Protein AF-A0A7Y5Q443-F1 (afdb_monomer_lite)

Secondary structure (DSSP, 8-state):
---TTS-B---EEEEEGGG--STT-EEEEEEEEEEE-SSTT-EEEEEEEEEEEE--TTTS-GGGTTEEEEE-B-TTT-PBPEEE--HHHHHHHTTT---SS-EEE-TTT--EEEGGGTTEEEESS-SSPPPBPEEEEETTEEEEEEPPTT--

Structure (mmCIF, N/CA/C/O backbone):
data_AF-A0A7Y5Q443-F1
#
_entry.id   AF-A0A7Y5Q443-F1
#
loop_
_atom_site.group_PDB
_atom_site.id
_atom_site.type_symbol
_atom_site.label_atom_id
_atom_site.label_alt_id
_atom_site.label_comp_id
_atom_site.label_asym_id
_atom_site.label_entity_id
_atom_site.label_seq_id
_atom_site.pdbx_PDB_ins_code
_atom_site.Cartn_x
_atom_site.Cartn_y
_atom_site.Cartn_z
_atom_site.occupancy
_atom_site.B_iso_or_equiv
_atom_site.auth_seq_id
_atom_site.auth_comp_id
_atom_site.auth_asym_id
_atom_site.auth_atom_id
_atom_site.pdbx_PDB_model_num
ATOM 1 N N . PHE A 1 1 ? -10.205 -7.878 31.936 1.00 50.28 1 PHE A N 1
ATOM 2 C CA . PHE A 1 1 ? -10.349 -6.424 32.119 1.00 50.28 1 PHE A CA 1
ATOM 3 C C . PHE A 1 1 ? -9.659 -5.751 30.949 1.00 50.28 1 PHE A C 1
ATOM 5 O O . PHE A 1 1 ? -8.484 -6.016 30.738 1.00 50.28 1 PHE A O 1
ATOM 12 N N . GLN A 1 2 ? -10.405 -5.019 30.124 1.00 56.19 2 GLN A N 1
ATOM 13 C CA . GLN A 1 2 ? -9.836 -4.222 29.038 1.00 56.19 2 GLN A CA 1
ATOM 14 C C . GLN A 1 2 ? -9.496 -2.855 29.637 1.00 56.19 2 GLN A C 1
ATOM 16 O O . GLN A 1 2 ? -10.309 -2.306 30.377 1.00 56.19 2 GLN A O 1
ATOM 21 N N . ASP A 1 3 ? -8.274 -2.382 29.416 1.00 69.94 3 ASP A N 1
ATOM 22 C CA . ASP A 1 3 ? -7.817 -1.089 29.921 1.00 69.94 3 ASP A CA 1
ATOM 23 C C . ASP A 1 3 ? -8.690 0.027 29.305 1.00 69.94 3 ASP A C 1
ATOM 25 O O . ASP A 1 3 ? -8.841 0.033 28.079 1.00 69.94 3 ASP A O 1
ATOM 29 N N . PRO A 1 4 ? -9.318 0.906 30.113 1.00 66.19 4 PRO A N 1
ATOM 30 C CA . PRO A 1 4 ? -10.218 1.952 29.623 1.00 66.19 4 PRO A CA 1
ATOM 31 C C . PRO A 1 4 ? -9.550 2.940 28.655 1.00 66.19 4 PRO A C 1
ATOM 33 O O . PRO A 1 4 ? -10.257 3.554 27.858 1.00 66.19 4 PRO A O 1
ATOM 36 N N . ASP A 1 5 ? -8.217 3.036 28.673 1.00 68.44 5 ASP A N 1
ATOM 37 C CA . ASP A 1 5 ? -7.439 3.896 27.772 1.00 68.44 5 ASP A CA 1
ATOM 38 C C . ASP A 1 5 ? -7.008 3.190 26.485 1.00 68.44 5 ASP A C 1
ATOM 40 O O . ASP A 1 5 ? -6.488 3.813 25.555 1.00 68.44 5 ASP A O 1
ATOM 44 N N . LYS A 1 6 ? -7.210 1.872 26.401 1.00 69.12 6 LYS A N 1
ATOM 45 C CA . LYS A 1 6 ? -6.758 1.097 25.252 1.00 69.12 6 LYS A CA 1
ATOM 46 C C . LYS A 1 6 ? -7.726 1.260 24.088 1.00 69.12 6 LYS A C 1
ATOM 48 O O . LYS A 1 6 ? -8.906 0.923 24.182 1.00 69.12 6 LYS A O 1
ATOM 53 N N . ALA A 1 7 ? -7.178 1.691 22.954 1.00 69.25 7 ALA A N 1
ATOM 54 C CA . ALA A 1 7 ? -7.875 1.705 21.677 1.00 69.25 7 ALA A CA 1
ATOM 55 C C . ALA A 1 7 ? -8.570 0.362 21.404 1.00 69.25 7 ALA A C 1
ATOM 57 O O . ALA A 1 7 ? -7.965 -0.709 21.543 1.00 69.25 7 ALA A O 1
ATOM 58 N N . ASN A 1 8 ? -9.833 0.420 20.979 1.00 74.50 8 ASN A N 1
ATOM 59 C CA . ASN A 1 8 ? -10.512 -0.753 20.462 1.00 74.50 8 ASN A CA 1
ATOM 60 C C . ASN A 1 8 ? -10.172 -0.889 18.979 1.00 74.50 8 ASN A C 1
ATOM 62 O O . ASN A 1 8 ? -10.613 -0.098 18.140 1.00 74.50 8 ASN A O 1
ATOM 66 N N . VAL A 1 9 ? -9.366 -1.900 18.680 1.00 74.88 9 VAL A N 1
ATOM 67 C CA . VAL A 1 9 ? -8.898 -2.214 17.337 1.00 74.88 9 VAL A CA 1
ATOM 68 C C . VAL A 1 9 ? -9.543 -3.535 16.921 1.00 74.88 9 VAL A C 1
ATOM 70 O O . VAL A 1 9 ? -8.959 -4.595 17.144 1.00 74.88 9 VAL A O 1
ATOM 73 N N . PRO A 1 10 ? -10.785 -3.524 16.403 1.00 79.69 10 PRO A N 1
ATOM 74 C CA . PRO A 1 10 ? -11.404 -4.758 15.958 1.00 79.69 10 PRO A CA 1
ATOM 75 C C . PRO A 1 10 ? -10.648 -5.297 14.743 1.00 79.69 10 PRO A C 1
ATOM 77 O O . PRO A 1 10 ? -10.307 -4.539 13.827 1.00 79.69 10 PRO A O 1
ATOM 80 N N . ASN A 1 11 ? -10.447 -6.616 14.724 1.00 93.12 11 ASN A N 1
ATOM 81 C CA . ASN A 1 11 ? -10.009 -7.325 13.529 1.00 93.12 11 ASN A CA 1
ATOM 82 C C . ASN A 1 11 ? -10.947 -6.975 12.370 1.00 93.12 11 ASN A C 1
ATOM 84 O O . ASN A 1 11 ? -12.168 -7.087 12.503 1.00 93.12 11 ASN A O 1
ATOM 88 N N . GLN A 1 12 ? -10.380 -6.560 11.243 1.00 96.00 12 GLN A N 1
ATOM 89 C CA . GLN A 1 12 ? -11.141 -6.128 10.074 1.00 96.00 12 GLN A CA 1
ATOM 90 C C . GLN A 1 12 ? -10.723 -6.941 8.859 1.00 96.00 12 GLN A C 1
ATOM 92 O O . GLN A 1 12 ? -9.542 -6.991 8.519 1.00 96.00 12 GLN A O 1
ATOM 97 N N . VAL A 1 13 ? -11.698 -7.572 8.204 1.00 97.81 13 VAL A N 1
ATOM 98 C CA . VAL A 1 13 ? -11.495 -8.178 6.884 1.00 97.81 13 VAL A CA 1
ATOM 99 C C . VAL A 1 13 ? -11.329 -7.042 5.881 1.00 97.81 13 VAL A C 1
ATOM 101 O O . VAL A 1 13 ? -12.211 -6.192 5.761 1.00 97.81 13 VAL A O 1
ATOM 104 N N . VAL A 1 14 ? -10.190 -7.009 5.194 1.00 97.94 14 VAL A N 1
ATOM 105 C CA . VAL A 1 14 ? -9.843 -5.926 4.258 1.00 97.94 14 VAL A CA 1
ATOM 106 C C . VAL A 1 14 ? -9.844 -6.363 2.796 1.00 97.94 14 VAL A C 1
ATOM 108 O O . VAL A 1 14 ? -9.958 -5.519 1.909 1.00 97.94 14 VAL A O 1
ATOM 111 N N . ALA A 1 15 ? -9.732 -7.666 2.551 1.00 98.25 15 ALA A N 1
ATOM 112 C CA . ALA A 1 15 ? -9.809 -8.287 1.236 1.00 98.25 15 ALA A CA 1
ATOM 113 C C . ALA A 1 15 ? -10.121 -9.782 1.385 1.00 98.25 15 ALA A C 1
ATOM 115 O O . ALA A 1 15 ? -9.846 -10.373 2.434 1.00 98.25 15 ALA A O 1
ATOM 116 N N . HIS A 1 16 ? -10.614 -10.395 0.315 1.00 98.31 16 HIS A N 1
ATOM 117 C CA . HIS A 1 16 ? -10.639 -11.847 0.154 1.00 98.31 16 HIS A CA 1
ATOM 118 C C . HIS A 1 16 ? -9.540 -12.296 -0.818 1.00 98.31 16 HIS A C 1
ATOM 120 O O . HIS A 1 16 ? -9.208 -11.584 -1.763 1.00 98.31 16 HIS A O 1
ATOM 126 N N . LEU A 1 17 ? -9.003 -13.505 -0.639 1.00 97.38 17 LEU A N 1
ATOM 127 C CA . LEU A 1 17 ? -7.969 -14.083 -1.509 1.00 97.38 17 LEU A CA 1
ATOM 128 C C . LEU A 1 17 ? -8.425 -14.187 -2.974 1.00 97.38 17 LEU A C 1
ATOM 130 O O . LEU A 1 17 ? -7.610 -14.095 -3.887 1.00 97.38 17 LEU A O 1
ATOM 134 N N . GLY A 1 18 ? -9.733 -14.324 -3.213 1.00 97.50 18 GLY A N 1
ATOM 135 C CA . GLY A 1 18 ? -10.313 -14.289 -4.559 1.00 97.50 18 GLY A CA 1
ATOM 136 C C . GLY A 1 18 ? -10.190 -12.933 -5.267 1.00 97.50 18 GLY A C 1
ATOM 137 O O . GLY A 1 18 ? -10.331 -12.884 -6.482 1.00 97.50 18 GLY A O 1
ATOM 138 N N . GLU A 1 19 ? -9.911 -11.849 -4.537 1.00 98.12 19 GLU A N 1
ATOM 139 C CA . 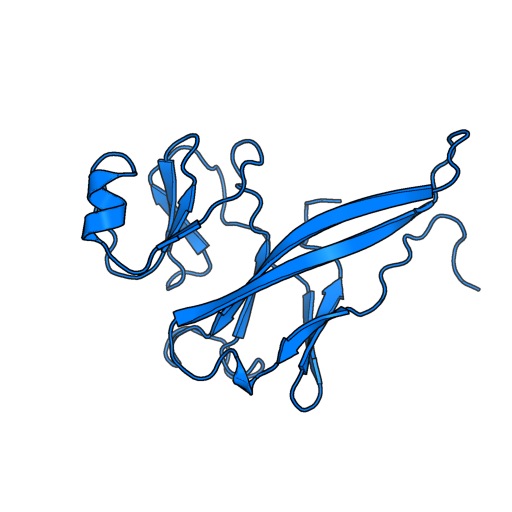GLU A 1 19 ? -9.649 -10.511 -5.089 1.00 98.12 19 GLU A CA 1
ATOM 140 C C . GLU A 1 19 ? -8.153 -10.264 -5.359 1.00 98.12 19 GLU A C 1
ATOM 142 O O . GLU A 1 19 ? -7.804 -9.223 -5.909 1.00 98.12 19 GLU A O 1
ATOM 147 N N . LEU A 1 20 ? -7.275 -11.182 -4.935 1.00 98.00 20 LEU A N 1
ATOM 148 C CA . LEU A 1 20 ? -5.815 -11.030 -4.903 1.00 98.00 20 LEU A CA 1
ATOM 149 C C . LEU A 1 20 ? -5.120 -12.268 -5.502 1.00 98.00 20 LEU A C 1
ATOM 151 O O . LEU A 1 20 ? -4.262 -12.887 -4.868 1.00 98.00 20 LEU A O 1
ATOM 155 N N . GLN A 1 21 ? -5.529 -12.670 -6.707 1.00 96.06 21 GLN A N 1
ATOM 156 C CA . GLN A 1 21 ? -5.113 -13.941 -7.315 1.00 96.06 21 GLN A CA 1
ATOM 157 C C . GLN A 1 21 ? -3.839 -13.813 -8.150 1.00 96.06 21 GLN A C 1
ATOM 159 O O . GLN A 1 21 ? -3.004 -14.718 -8.156 1.00 96.06 21 GLN A O 1
ATOM 164 N N . SER A 1 22 ? -3.702 -12.702 -8.867 1.00 97.38 22 SER A N 1
ATOM 165 C CA . SER A 1 22 ? -2.609 -12.450 -9.799 1.00 97.38 22 SER A CA 1
ATOM 166 C C . SER A 1 22 ? -1.543 -11.564 -9.160 1.00 97.38 22 SER A C 1
ATOM 168 O O . SER A 1 22 ? -1.864 -10.705 -8.336 1.00 97.38 22 SER A O 1
ATOM 170 N N . PRO A 1 23 ? -0.262 -11.717 -9.544 1.00 96.94 23 PRO A N 1
ATOM 171 C CA . PRO A 1 23 ? 0.761 -10.749 -9.180 1.00 96.94 23 PRO A CA 1
ATOM 172 C C . PRO A 1 23 ? 0.305 -9.337 -9.542 1.00 96.94 23 PRO A C 1
ATOM 174 O O . PRO A 1 23 ? -0.135 -9.103 -10.666 1.00 96.94 23 PRO A O 1
ATOM 177 N N . TRP A 1 24 ? 0.461 -8.419 -8.592 1.00 96.81 24 TRP A N 1
ATOM 178 C CA . TRP A 1 24 ? 0.057 -7.016 -8.660 1.00 96.81 24 TRP A CA 1
ATOM 179 C C . TRP A 1 24 ? -1.440 -6.730 -8.521 1.00 96.81 24 TRP A C 1
ATOM 181 O O . TRP A 1 24 ? -1.826 -5.565 -8.621 1.00 96.81 24 TRP A O 1
ATOM 191 N N . ASP A 1 25 ? -2.271 -7.728 -8.205 1.00 98.12 25 ASP A N 1
ATOM 192 C CA . ASP A 1 25 ? -3.641 -7.454 -7.773 1.00 98.12 25 ASP A CA 1
ATOM 193 C C . ASP A 1 25 ? -3.627 -6.598 -6.500 1.00 98.12 25 ASP A C 1
ATOM 195 O O . ASP A 1 25 ? -2.845 -6.829 -5.570 1.00 98.12 25 ASP A O 1
ATOM 199 N N . VAL A 1 26 ? -4.505 -5.595 -6.461 1.00 98.00 26 VAL A N 1
ATOM 200 C CA . VAL A 1 26 ? -4.620 -4.665 -5.339 1.00 98.00 26 VAL A CA 1
ATOM 201 C C . VAL A 1 26 ? -6.070 -4.492 -4.915 1.00 98.00 26 VAL A C 1
ATOM 203 O O . VAL A 1 26 ? -6.963 -4.265 -5.732 1.00 98.00 26 VAL A O 1
ATOM 206 N N . LYS A 1 27 ? -6.292 -4.502 -3.603 1.00 98.50 27 LYS A N 1
ATOM 207 C CA . LYS A 1 27 ? -7.560 -4.130 -2.985 1.00 98.50 27 LYS A CA 1
ATOM 208 C C . LYS A 1 27 ? -7.370 -2.915 -2.089 1.00 98.50 27 LYS A C 1
ATOM 210 O O . LYS A 1 27 ? -6.642 -2.960 -1.099 1.00 98.50 27 LYS A O 1
ATOM 215 N N . ALA A 1 28 ? -8.049 -1.821 -2.426 1.00 98.38 28 ALA A N 1
ATOM 216 C CA . ALA A 1 28 ? -8.154 -0.656 -1.553 1.00 98.38 28 ALA A CA 1
ATOM 217 C C . ALA A 1 28 ? -9.162 -0.909 -0.426 1.00 98.38 28 ALA A C 1
ATOM 219 O O . ALA A 1 28 ? -10.249 -1.434 -0.674 1.00 98.38 28 ALA A O 1
ATOM 220 N N . PHE A 1 29 ? -8.835 -0.460 0.784 1.00 98.06 29 PHE A N 1
ATOM 221 C CA . PHE A 1 29 ? -9.727 -0.519 1.942 1.00 98.06 29 PHE A CA 1
ATOM 222 C C . PHE A 1 29 ? -9.534 0.691 2.864 1.00 98.06 29 PHE A C 1
ATOM 224 O O . PHE A 1 29 ? -8.580 1.459 2.714 1.00 98.06 29 PHE A O 1
ATOM 231 N N . ILE A 1 30 ? -10.443 0.847 3.830 1.00 96.94 30 ILE A N 1
ATOM 232 C CA . ILE A 1 30 ? -10.321 1.783 4.952 1.00 96.94 30 ILE A CA 1
ATOM 233 C C . ILE A 1 30 ? -10.320 0.969 6.242 1.00 96.94 30 ILE A C 1
ATOM 235 O O . ILE A 1 30 ? -11.283 0.260 6.523 1.00 96.94 30 ILE A O 1
ATOM 239 N N . PHE A 1 31 ? -9.252 1.084 7.024 1.00 95.19 31 PHE A N 1
ATOM 240 C CA . PHE A 1 31 ? -9.190 0.544 8.375 1.00 95.19 31 PHE A CA 1
ATOM 241 C C . PHE A 1 31 ? -9.740 1.556 9.370 1.00 95.19 31 PHE A C 1
ATOM 243 O O . PHE A 1 31 ? -9.374 2.729 9.317 1.00 95.19 31 PHE A O 1
ATOM 250 N N . ARG A 1 32 ? -10.593 1.108 10.288 1.00 92.94 32 ARG A N 1
ATOM 251 C CA . ARG A 1 32 ? -11.217 1.961 11.302 1.00 92.94 32 ARG A CA 1
ATOM 252 C C . ARG A 1 32 ? -10.759 1.570 12.694 1.00 92.94 32 ARG A C 1
ATOM 254 O O . ARG A 1 32 ? -10.908 0.423 13.098 1.00 92.94 32 ARG A O 1
ATOM 261 N N . GLN A 1 33 ? -10.264 2.533 13.452 1.00 87.88 33 GLN A N 1
ATOM 262 C CA . GLN A 1 33 ? -9.890 2.345 14.849 1.00 87.88 33 GLN A CA 1
ATOM 263 C C . GLN A 1 33 ? -10.671 3.316 15.721 1.00 87.88 33 GLN A C 1
ATOM 265 O O . GLN A 1 33 ? -10.738 4.501 15.405 1.00 87.88 33 GLN A O 1
ATOM 270 N N . VAL A 1 34 ? -11.241 2.827 16.823 1.00 86.44 34 VAL A N 1
ATOM 271 C CA . VAL A 1 34 ? -11.950 3.671 17.789 1.00 86.44 34 VAL A CA 1
ATOM 272 C C . VAL A 1 34 ? -11.070 3.855 19.018 1.00 86.44 34 VAL A C 1
ATOM 274 O O . VAL A 1 34 ? -10.792 2.904 19.750 1.00 86.44 34 VAL A O 1
ATOM 277 N N . ASN A 1 35 ? -10.644 5.093 19.240 1.00 84.56 35 ASN A N 1
ATOM 278 C CA . ASN A 1 35 ? -9.883 5.511 20.408 1.00 84.56 35 ASN A CA 1
ATOM 279 C C . ASN A 1 35 ? -10.823 6.155 21.425 1.00 84.56 35 ASN A C 1
ATOM 281 O O . ASN A 1 35 ? -11.709 6.927 21.052 1.00 84.56 35 ASN A O 1
ATOM 285 N N . VAL A 1 36 ? -10.622 5.847 22.703 1.00 84.12 36 VAL A N 1
ATOM 286 C CA . VAL A 1 36 ? -11.253 6.583 23.801 1.00 84.12 36 VAL A CA 1
ATOM 287 C C . VAL A 1 36 ? -10.474 7.880 23.990 1.00 84.12 36 VAL A C 1
ATOM 289 O O . VAL A 1 36 ? -9.245 7.867 24.014 1.00 84.12 36 VAL A O 1
ATOM 292 N N . GLU A 1 37 ? -11.178 9.004 24.092 1.00 82.69 37 GLU A N 1
ATOM 293 C CA . GLU A 1 37 ? -10.558 10.313 24.286 1.00 82.69 37 GLU A CA 1
ATOM 294 C C . GLU A 1 37 ? -11.159 11.040 25.481 1.00 82.69 37 GLU A C 1
ATOM 296 O O . GLU A 1 37 ? -12.374 11.067 25.677 1.00 82.69 37 GLU A O 1
ATOM 301 N N . TYR A 1 38 ? -10.304 11.744 26.219 1.00 82.44 38 TYR A N 1
ATOM 302 C CA . TYR A 1 38 ? -10.683 12.607 27.339 1.00 82.44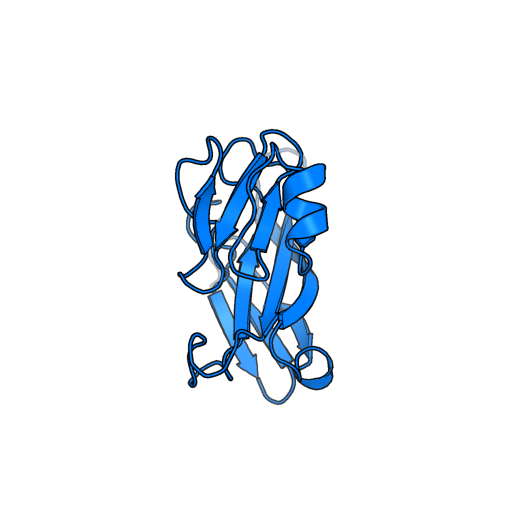 38 TYR A CA 1
ATOM 303 C C . TYR A 1 38 ? -11.178 13.983 26.872 1.00 82.44 38 TYR A C 1
ATOM 305 O O . TYR A 1 38 ? -10.774 15.030 27.377 1.00 82.44 38 TYR A O 1
ATOM 313 N N . THR A 1 39 ? -12.054 13.984 25.871 1.00 82.94 39 THR A N 1
ATOM 314 C CA . THR A 1 39 ? -12.735 15.173 25.351 1.00 82.94 39 THR A CA 1
ATOM 315 C C . THR A 1 39 ? -14.246 15.012 25.540 1.00 82.94 39 THR A C 1
ATOM 317 O O . THR A 1 39 ? -14.718 13.893 25.745 1.00 82.94 39 THR A O 1
ATOM 320 N N . PRO A 1 40 ? -15.063 16.077 25.422 1.00 86.44 40 PRO A N 1
ATOM 321 C CA . PRO A 1 40 ? -16.523 15.945 25.484 1.00 86.44 40 PRO A CA 1
ATOM 322 C C . PRO A 1 40 ? -17.120 14.989 24.437 1.00 86.44 40 PRO A C 1
ATOM 324 O O . PRO A 1 40 ? -18.270 14.582 24.577 1.00 86.44 40 PRO A O 1
ATOM 327 N N . ARG A 1 41 ? -16.361 14.634 23.386 1.00 84.88 41 ARG A N 1
ATOM 328 C CA . ARG A 1 41 ? -16.767 13.628 22.395 1.00 84.88 41 ARG A CA 1
ATOM 329 C C . ARG A 1 41 ? -16.655 12.197 22.928 1.00 84.88 41 ARG A C 1
ATOM 331 O O . ARG A 1 41 ? -17.355 11.327 22.425 1.00 84.88 41 ARG A O 1
ATOM 338 N N . GLY A 1 42 ? -15.782 11.943 23.905 1.00 83.94 42 GLY A N 1
ATOM 339 C CA . GLY A 1 42 ? -15.553 10.639 24.541 1.00 83.94 42 GLY A CA 1
ATOM 340 C C . GLY A 1 42 ? -14.853 9.590 23.668 1.00 83.94 42 GLY A C 1
ATOM 341 O O . GLY A 1 42 ? -14.151 8.727 24.190 1.00 83.94 42 GLY A O 1
ATOM 342 N N . GLN A 1 43 ? -15.021 9.647 22.346 1.00 87.12 43 GLN A N 1
ATOM 343 C CA . GLN A 1 43 ? -14.400 8.735 21.390 1.00 87.12 43 GLN A CA 1
ATOM 344 C C . GLN A 1 43 ? -14.026 9.455 20.094 1.00 87.12 43 GLN A C 1
ATOM 346 O O . GLN A 1 43 ? -14.731 10.360 19.637 1.00 87.12 43 GLN A O 1
ATOM 351 N N . GLN A 1 44 ? -12.955 8.981 19.464 1.00 85.88 44 GLN A N 1
ATOM 352 C CA . GLN A 1 44 ? -12.546 9.377 18.123 1.00 85.88 44 GLN A CA 1
ATOM 353 C C . GLN A 1 44 ? -12.346 8.143 17.250 1.00 85.88 44 GLN A C 1
ATOM 355 O O . GLN A 1 44 ? -11.685 7.183 17.641 1.00 85.88 44 GLN A O 1
ATOM 360 N N . THR A 1 45 ? -12.909 8.182 16.043 1.00 88.56 45 THR A N 1
ATOM 361 C CA . THR A 1 45 ? -12.630 7.176 15.014 1.00 88.56 45 THR A CA 1
ATOM 362 C C . THR A 1 45 ? -11.518 7.683 14.108 1.00 88.56 45 THR A C 1
ATOM 364 O O . THR A 1 45 ? -11.633 8.764 13.535 1.00 88.56 45 THR A O 1
ATOM 367 N N . VAL A 1 46 ? -10.456 6.897 13.974 1.00 89.00 46 VAL A N 1
ATOM 368 C CA . VAL A 1 46 ? -9.373 7.120 13.017 1.00 89.00 46 VAL A CA 1
ATOM 369 C C . VAL A 1 46 ? -9.605 6.208 11.818 1.00 89.00 46 VAL A C 1
ATOM 371 O O . VAL A 1 46 ? -9.781 5.000 11.979 1.00 89.00 46 VAL A O 1
ATOM 374 N N . GLU A 1 47 ? -9.611 6.790 10.621 1.00 93.38 47 GLU A N 1
ATOM 375 C CA . GLU A 1 47 ? -9.708 6.062 9.357 1.00 93.38 47 GLU A CA 1
ATOM 376 C C . GLU A 1 47 ? -8.348 6.068 8.654 1.00 93.38 47 GLU A C 1
ATOM 378 O O . GLU A 1 47 ? -7.802 7.126 8.341 1.00 93.38 47 GLU A O 1
ATOM 383 N N . ILE A 1 48 ? -7.794 4.884 8.402 1.00 95.19 48 ILE A N 1
ATOM 384 C CA . ILE A 1 48 ? -6.489 4.713 7.762 1.00 95.19 48 ILE A CA 1
ATOM 385 C C . ILE A 1 48 ? -6.707 3.999 6.425 1.00 95.19 48 ILE A C 1
ATOM 387 O O . ILE A 1 48 ? -7.036 2.810 6.415 1.00 95.19 48 ILE A O 1
ATOM 391 N N . PRO A 1 49 ? -6.546 4.683 5.280 1.00 97.75 49 PRO A N 1
ATOM 392 C CA . PRO A 1 49 ? -6.649 4.037 3.982 1.00 97.75 49 PRO A CA 1
ATOM 393 C C . PRO A 1 49 ? -5.475 3.085 3.763 1.00 97.75 49 PRO A C 1
ATOM 395 O O . PRO A 1 49 ? -4.329 3.409 4.084 1.00 97.75 49 PRO A O 1
ATOM 398 N N . GLY A 1 50 ? -5.759 1.930 3.174 1.00 97.88 50 GLY A N 1
ATOM 399 C CA . GLY A 1 50 ? -4.778 0.880 2.942 1.00 97.88 50 GLY A CA 1
ATOM 400 C C . GLY A 1 50 ? -4.926 0.194 1.589 1.00 97.88 50 GLY A C 1
ATOM 401 O O . GLY A 1 50 ? -5.939 0.344 0.898 1.00 97.88 50 GLY A O 1
ATOM 402 N N . PHE A 1 51 ? -3.878 -0.532 1.215 1.00 98.62 51 PHE A N 1
ATOM 403 C CA . PHE A 1 51 ? -3.854 -1.474 0.105 1.00 98.62 51 PHE A CA 1
ATOM 404 C C . PHE A 1 51 ? -3.453 -2.849 0.623 1.00 98.62 51 PHE A C 1
ATOM 406 O O . PHE A 1 51 ? -2.407 -2.974 1.251 1.00 98.62 51 PHE A O 1
ATOM 413 N N . ALA A 1 52 ? -4.259 -3.867 0.336 1.00 98.50 52 ALA A N 1
ATOM 414 C CA . ALA A 1 52 ? -3.799 -5.249 0.335 1.00 98.50 52 ALA A CA 1
ATOM 415 C C . ALA A 1 52 ? -3.325 -5.561 -1.087 1.00 98.50 52 ALA A C 1
ATOM 417 O O . ALA A 1 52 ? -4.068 -5.317 -2.039 1.00 98.50 52 ALA A O 1
ATOM 418 N N . VAL A 1 53 ? -2.087 -6.024 -1.238 1.00 98.25 53 VAL A N 1
ATOM 419 C CA . VAL A 1 53 ? -1.449 -6.247 -2.540 1.00 98.25 53 VAL A CA 1
ATOM 420 C C . VAL A 1 53 ? -0.973 -7.684 -2.624 1.00 98.25 53 VAL A C 1
ATOM 422 O O . VAL A 1 53 ? -0.310 -8.158 -1.702 1.00 98.25 53 VAL A O 1
ATOM 425 N N . ARG A 1 54 ? -1.239 -8.353 -3.745 1.00 98.12 54 ARG A N 1
ATOM 426 C CA . ARG A 1 54 ? -0.568 -9.603 -4.102 1.00 98.12 54 ARG A CA 1
ATOM 427 C C . ARG A 1 54 ? 0.768 -9.273 -4.760 1.00 98.12 54 ARG A C 1
ATOM 429 O O . ARG A 1 54 ? 0.807 -8.823 -5.900 1.00 98.12 54 ARG A O 1
ATOM 436 N N . LEU A 1 55 ? 1.878 -9.477 -4.061 1.00 97.62 55 LEU A N 1
ATOM 437 C CA . LEU A 1 55 ? 3.214 -9.323 -4.645 1.00 97.62 55 LEU A CA 1
ATOM 438 C C . LEU A 1 55 ? 3.557 -10.539 -5.515 1.00 97.62 55 LEU A C 1
ATOM 440 O O . LEU A 1 55 ? 2.989 -11.603 -5.290 1.00 97.62 55 LEU A O 1
ATOM 444 N N . PRO A 1 56 ? 4.480 -10.443 -6.487 1.00 96.94 56 PRO A N 1
ATOM 445 C CA . PRO A 1 56 ? 4.994 -11.620 -7.186 1.00 96.94 56 PRO A CA 1
ATOM 446 C C . PRO A 1 56 ? 5.620 -12.638 -6.225 1.00 96.94 56 PRO A C 1
ATOM 448 O O . PRO A 1 56 ? 6.231 -12.253 -5.229 1.00 96.94 56 PRO A O 1
ATOM 451 N N . ASP A 1 57 ? 5.552 -13.926 -6.564 1.00 96.25 57 ASP A N 1
ATOM 452 C CA . ASP A 1 57 ? 6.031 -15.019 -5.698 1.00 96.25 57 ASP A CA 1
ATOM 453 C C . ASP A 1 57 ? 7.521 -14.905 -5.333 1.00 96.25 57 ASP A C 1
ATOM 455 O O . ASP A 1 57 ? 7.930 -15.289 -4.243 1.00 96.25 57 ASP A O 1
ATOM 459 N N . ALA A 1 58 ? 8.335 -14.340 -6.231 1.00 94.50 58 ALA A N 1
ATOM 460 C CA . ALA A 1 58 ? 9.766 -14.118 -6.009 1.00 94.50 58 ALA A CA 1
ATOM 461 C C . ALA A 1 58 ? 10.077 -12.995 -4.999 1.00 94.50 58 ALA A C 1
ATOM 463 O O . ALA A 1 58 ? 11.233 -12.826 -4.616 1.00 94.50 58 ALA A O 1
ATOM 464 N N . VAL A 1 59 ? 9.069 -12.206 -4.618 1.00 93.81 59 VAL A N 1
ATOM 465 C CA . VAL A 1 59 ? 9.197 -11.023 -3.757 1.00 93.81 59 VAL A CA 1
ATOM 466 C C . VAL A 1 59 ? 8.406 -11.203 -2.466 1.00 93.81 59 VAL A C 1
ATOM 468 O O . VAL A 1 59 ? 8.929 -10.940 -1.387 1.00 93.81 59 VAL A O 1
ATOM 471 N N . GLY A 1 60 ? 7.135 -11.600 -2.570 1.00 93.00 60 GLY A N 1
ATOM 472 C CA . GLY A 1 60 ? 6.229 -11.630 -1.427 1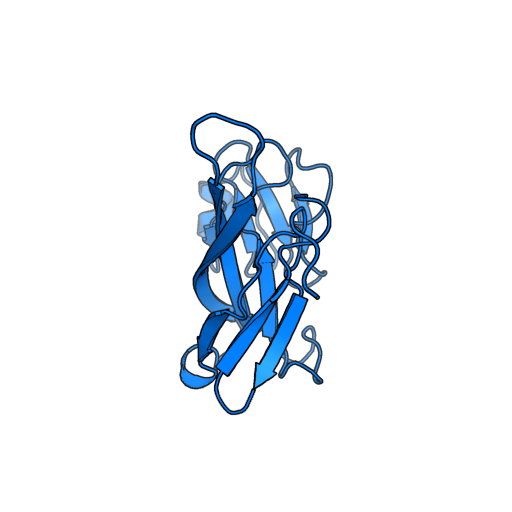.00 93.00 60 GLY A CA 1
ATOM 473 C C . GLY A 1 60 ? 6.526 -12.770 -0.442 1.00 93.00 60 GLY A C 1
ATOM 474 O O . GLY A 1 60 ? 7.018 -13.820 -0.862 1.00 93.00 60 GLY A O 1
ATOM 475 N N . PRO A 1 61 ? 6.168 -12.623 0.844 1.00 94.06 61 PRO A N 1
ATOM 476 C CA . PRO A 1 61 ? 6.348 -13.673 1.846 1.00 94.06 61 PRO A CA 1
ATOM 477 C C . P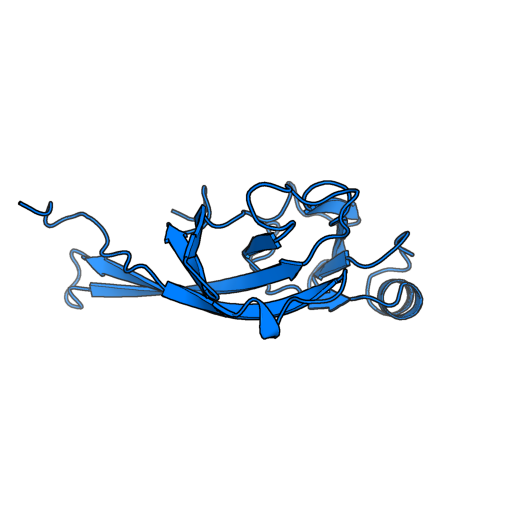RO A 1 61 ? 5.402 -14.857 1.602 1.00 94.06 61 PRO A C 1
ATOM 479 O O . PRO A 1 61 ? 4.188 -14.683 1.521 1.00 94.06 61 PRO A O 1
ATOM 482 N N . ALA A 1 62 ? 5.921 -16.081 1.498 1.00 94.94 62 ALA A N 1
ATOM 483 C CA . ALA A 1 62 ? 5.087 -17.260 1.230 1.00 94.94 62 ALA A CA 1
ATOM 484 C C . ALA A 1 62 ? 4.101 -17.559 2.378 1.00 94.94 62 ALA A C 1
ATOM 486 O O . ALA A 1 62 ? 2.993 -18.041 2.144 1.00 94.94 62 ALA A O 1
ATOM 487 N N . GLU A 1 63 ? 4.475 -17.228 3.616 1.00 94.88 63 GLU A N 1
ATOM 488 C CA . GLU A 1 63 ? 3.664 -17.408 4.821 1.00 94.88 63 GLU A CA 1
ATOM 489 C C . GLU A 1 63 ? 2.371 -16.580 4.814 1.00 94.88 63 GLU A C 1
ATOM 491 O O . GLU A 1 63 ? 1.383 -16.973 5.434 1.00 94.88 63 GLU A O 1
ATOM 496 N N . THR A 1 64 ? 2.350 -15.472 4.070 1.00 95.75 64 THR A N 1
ATOM 497 C CA . THR A 1 64 ? 1.167 -14.627 3.868 1.00 95.75 64 THR A CA 1
ATOM 498 C C . THR A 1 64 ? 0.556 -14.815 2.482 1.00 95.75 64 THR A C 1
ATOM 500 O O . THR A 1 64 ? -0.202 -13.964 2.024 1.00 95.75 64 THR A O 1
ATOM 503 N N . GLN A 1 65 ? 0.875 -15.916 1.790 1.00 96.06 65 GLN A N 1
ATOM 504 C CA . GLN A 1 65 ? 0.467 -16.154 0.399 1.00 96.06 65 GLN A CA 1
ATOM 505 C C . GLN A 1 65 ? 0.920 -15.028 -0.543 1.00 96.06 65 GLN A C 1
ATOM 507 O O . GLN A 1 65 ? 0.226 -14.675 -1.496 1.00 96.06 65 GLN A O 1
ATOM 512 N N . HIS A 1 66 ? 2.094 -14.460 -0.255 1.00 97.50 66 HIS A N 1
ATOM 513 C CA . HIS A 1 66 ? 2.715 -13.332 -0.947 1.00 97.50 66 HIS A CA 1
ATOM 514 C C . HIS A 1 66 ? 1.865 -12.056 -0.932 1.00 97.50 66 HIS A C 1
ATOM 516 O O . HIS A 1 66 ? 2.017 -11.188 -1.795 1.00 97.50 66 HIS A O 1
ATOM 522 N N . ILE A 1 67 ? 0.958 -11.941 0.036 1.00 98.31 67 ILE A N 1
ATOM 523 C CA . ILE A 1 67 ? 0.184 -10.730 0.273 1.00 98.31 67 ILE A CA 1
ATOM 524 C C . ILE A 1 67 ? 0.957 -9.842 1.239 1.00 98.31 67 ILE A C 1
ATOM 526 O O . ILE A 1 67 ? 1.552 -10.325 2.199 1.00 98.31 67 ILE A O 1
ATOM 530 N N . GLU A 1 68 ? 0.919 -8.540 0.989 1.00 97.81 68 GLU A N 1
ATOM 531 C CA . GLU A 1 68 ? 1.394 -7.506 1.903 1.00 97.81 68 GLU A CA 1
ATOM 532 C C . GLU A 1 68 ? 0.338 -6.406 2.022 1.00 97.81 68 GLU A C 1
ATOM 534 O O . GLU A 1 68 ? -0.411 -6.133 1.076 1.00 97.81 68 GLU A O 1
ATOM 539 N N . VAL A 1 69 ? 0.255 -5.775 3.195 1.00 98.12 69 VAL A N 1
ATOM 540 C CA . VAL A 1 69 ? -0.794 -4.794 3.498 1.00 98.12 69 VAL A CA 1
ATOM 541 C C . VAL A 1 69 ? -0.171 -3.463 3.913 1.00 98.12 69 VAL A C 1
ATOM 543 O O . VAL A 1 69 ? 0.379 -3.329 5.003 1.00 98.12 69 VAL A O 1
ATOM 546 N N . PHE A 1 70 ? -0.285 -2.449 3.056 1.00 97.88 70 PHE A N 1
ATOM 547 C CA . PHE A 1 70 ? 0.346 -1.137 3.225 1.00 97.88 70 PHE A CA 1
ATOM 548 C C . PHE A 1 70 ? -0.667 -0.049 3.588 1.00 97.88 70 PHE A C 1
ATOM 550 O O . PHE A 1 70 ? -1.776 -0.009 3.056 1.00 97.88 70 PHE A O 1
ATOM 557 N N . SER A 1 71 ? -0.262 0.900 4.430 1.00 97.50 71 SER A N 1
ATOM 558 C CA . SER A 1 71 ? -0.919 2.202 4.558 1.00 97.50 71 SER A CA 1
ATOM 559 C C . SER A 1 71 ? -0.742 3.000 3.276 1.00 97.50 71 SER A C 1
ATOM 561 O O . SER A 1 71 ? 0.366 3.102 2.756 1.00 97.50 71 SER A O 1
ATOM 563 N N . ARG A 1 72 ? -1.818 3.630 2.803 1.00 97.44 72 ARG A N 1
ATOM 564 C CA . ARG A 1 72 ? -1.797 4.526 1.638 1.00 97.44 72 ARG A CA 1
ATOM 565 C C . ARG A 1 72 ? -1.401 5.957 1.973 1.00 97.44 72 ARG A C 1
ATOM 567 O O . ARG A 1 72 ? -1.386 6.811 1.089 1.00 97.44 72 ARG A O 1
ATOM 574 N N . ILE A 1 73 ? -1.118 6.231 3.243 1.00 97.56 73 ILE A N 1
ATOM 575 C CA . ILE A 1 73 ? -0.711 7.549 3.714 1.00 97.56 73 ILE A CA 1
ATOM 576 C C . ILE A 1 73 ? 0.768 7.745 3.375 1.00 97.56 73 ILE A C 1
ATOM 578 O O . ILE A 1 73 ? 1.648 7.068 3.908 1.00 97.56 73 ILE A O 1
ATOM 582 N N . CYS A 1 74 ? 1.042 8.695 2.484 1.00 97.88 74 CYS A N 1
ATOM 583 C CA . CYS A 1 74 ? 2.384 9.066 2.062 1.00 97.88 74 CYS A CA 1
ATOM 584 C C . CYS A 1 74 ? 3.225 9.529 3.267 1.00 97.88 74 CYS A C 1
ATOM 586 O O . CYS A 1 74 ? 2.869 10.526 3.904 1.00 97.88 74 CYS A O 1
ATOM 588 N N . PRO A 1 75 ? 4.385 8.896 3.527 1.00 97.00 75 PRO A N 1
ATOM 589 C CA . PRO A 1 75 ? 5.298 9.281 4.605 1.00 97.00 75 PRO A CA 1
ATOM 590 C C . PRO A 1 75 ? 5.883 10.692 4.533 1.00 97.00 75 PRO A C 1
ATOM 592 O O . PRO A 1 75 ? 6.544 11.103 5.479 1.00 97.00 75 PRO A O 1
ATOM 595 N N . HIS A 1 76 ? 5.704 11.411 3.420 1.00 97.31 76 HIS A N 1
ATOM 596 C CA . HIS A 1 76 ? 6.150 12.796 3.303 1.00 97.31 76 HIS A CA 1
ATOM 597 C C . HIS A 1 76 ? 5.253 13.730 4.128 1.00 97.31 76 HIS A C 1
ATOM 599 O O . HIS A 1 76 ? 5.674 14.222 5.165 1.00 97.31 76 HIS A O 1
ATOM 605 N N . LEU A 1 77 ? 4.014 13.956 3.673 1.00 96.88 77 LEU A N 1
ATOM 606 C CA . LEU A 1 77 ? 3.072 14.914 4.276 1.00 96.88 77 LEU A CA 1
ATOM 607 C C . LEU A 1 77 ? 1.623 14.390 4.313 1.00 96.88 77 LEU A C 1
ATOM 609 O O . LEU A 1 77 ? 0.677 15.167 4.379 1.00 96.88 77 LEU A O 1
ATOM 613 N N . GLY A 1 78 ? 1.426 13.070 4.235 1.00 96.38 78 GLY A N 1
ATOM 614 C CA . GLY A 1 78 ? 0.132 12.443 4.522 1.00 96.38 78 GLY A CA 1
ATOM 615 C C . GLY A 1 78 ? -0.865 12.327 3.363 1.00 96.38 78 GLY A C 1
ATOM 616 O O . GLY A 1 78 ? -1.964 11.821 3.567 1.00 96.38 78 GLY A O 1
ATOM 617 N N . CYS A 1 79 ? -0.509 12.741 2.143 1.00 97.69 79 CYS A N 1
ATOM 618 C CA . CYS A 1 79 ? -1.358 12.512 0.967 1.00 97.69 79 CYS A CA 1
ATOM 619 C C . CYS A 1 79 ? -1.626 11.024 0.715 1.00 97.69 79 CYS A C 1
ATOM 621 O O . CYS A 1 79 ? -0.778 10.181 0.997 1.00 97.69 79 CYS A O 1
ATOM 623 N N . ILE A 1 80 ? -2.759 10.707 0.090 1.00 97.94 80 ILE A N 1
ATOM 624 C CA . ILE A 1 80 ? -3.062 9.339 -0.334 1.00 97.94 80 ILE A CA 1
ATOM 625 C C . ILE A 1 80 ? -2.385 9.067 -1.674 1.00 97.94 80 ILE A C 1
ATOM 627 O O . ILE A 1 80 ? -2.599 9.805 -2.634 1.00 97.94 80 ILE A O 1
ATOM 631 N N . PHE A 1 81 ? -1.550 8.031 -1.737 1.00 98.00 81 PHE A N 1
ATOM 632 C CA . PHE A 1 81 ? -0.905 7.632 -2.987 1.00 98.00 81 PHE A CA 1
ATOM 633 C C . PHE A 1 81 ? -1.742 6.623 -3.789 1.00 98.00 81 PHE A C 1
ATOM 635 O O . PHE A 1 81 ? -2.649 5.953 -3.269 1.00 98.00 81 PHE A O 1
ATOM 642 N N . ASN A 1 82 ? -1.408 6.528 -5.075 1.00 98.00 82 ASN A N 1
ATOM 643 C CA . ASN A 1 82 ? -2.009 5.611 -6.038 1.00 98.00 82 ASN A CA 1
ATOM 644 C C . ASN A 1 82 ? -1.150 4.360 -6.206 1.00 98.00 82 ASN A C 1
ATOM 646 O O . ASN A 1 82 ? 0.022 4.357 -5.829 1.00 98.00 82 ASN A O 1
ATOM 650 N N . PHE A 1 83 ? -1.736 3.326 -6.799 1.00 98.25 83 PHE A N 1
ATOM 651 C CA . PHE A 1 83 ? -1.011 2.185 -7.340 1.00 98.25 83 PHE A CA 1
ATOM 652 C C . PHE A 1 83 ? -0.984 2.312 -8.862 1.00 98.25 83 PHE A C 1
ATOM 654 O O . PHE A 1 83 ? -2.040 2.401 -9.481 1.00 98.25 83 PHE A O 1
ATOM 661 N N . GLU A 1 84 ? 0.211 2.364 -9.439 1.00 97.88 84 GLU A N 1
ATOM 662 C CA . GLU A 1 84 ? 0.420 2.581 -10.869 1.00 97.88 84 GLU A CA 1
ATOM 663 C C . GLU A 1 84 ? 1.208 1.404 -11.441 1.00 97.88 84 GLU A C 1
ATOM 665 O O . GLU A 1 84 ? 2.346 1.157 -11.036 1.00 97.88 84 GLU A O 1
ATOM 670 N N . THR A 1 85 ? 0.609 0.677 -12.383 1.00 96.44 85 THR A N 1
ATOM 671 C CA . THR A 1 85 ? 1.232 -0.489 -13.031 1.00 96.44 85 THR A CA 1
ATOM 672 C C . THR A 1 85 ? 2.011 -0.125 -14.290 1.00 96.44 85 THR A C 1
ATOM 674 O O . THR A 1 85 ? 2.900 -0.869 -14.688 1.00 96.44 85 THR A O 1
ATOM 677 N N . GLU A 1 86 ? 1.703 1.024 -14.898 1.00 96.50 86 GLU A N 1
ATOM 678 C CA . GLU A 1 86 ? 2.238 1.444 -16.192 1.00 96.50 86 GLU A CA 1
ATOM 679 C C . GLU A 1 86 ? 3.389 2.452 -16.027 1.00 96.50 86 GLU A C 1
ATOM 681 O O . GLU A 1 86 ? 3.143 3.617 -15.685 1.00 96.50 86 GLU A O 1
ATOM 686 N N . PRO A 1 87 ? 4.649 2.086 -16.338 1.00 96.00 87 PRO A N 1
ATOM 687 C CA . PRO A 1 87 ? 5.787 2.997 -16.190 1.00 96.00 87 PRO A CA 1
ATOM 688 C C . PRO A 1 87 ? 5.654 4.295 -16.995 1.00 96.00 87 PRO A C 1
ATOM 690 O O . PRO A 1 87 ? 6.163 5.335 -16.580 1.00 96.00 87 PRO A O 1
ATOM 693 N N . ASP A 1 88 ? 4.948 4.254 -18.129 1.00 96.94 88 ASP A N 1
ATOM 694 C CA . ASP A 1 88 ? 4.641 5.426 -18.954 1.00 96.94 88 ASP A CA 1
ATOM 695 C C . ASP A 1 88 ? 3.729 6.426 -18.232 1.00 96.94 88 ASP A C 1
ATOM 697 O O . ASP A 1 88 ? 3.910 7.639 -18.357 1.00 96.94 88 ASP A O 1
ATOM 701 N N . VAL A 1 89 ? 2.731 5.934 -17.489 1.00 96.19 89 VAL A N 1
ATOM 702 C CA . VAL A 1 89 ? 1.834 6.781 -16.690 1.00 96.19 89 VAL A CA 1
ATOM 703 C C . VAL A 1 89 ? 2.629 7.432 -15.568 1.00 96.19 89 VAL A C 1
ATOM 705 O O . VAL A 1 89 ? 2.531 8.646 -15.378 1.00 96.19 89 VAL A O 1
ATOM 708 N N . VAL A 1 90 ? 3.487 6.658 -14.899 1.00 97.06 90 VAL A N 1
ATOM 709 C CA . VAL A 1 90 ? 4.348 7.174 -13.832 1.00 97.06 90 VAL A CA 1
ATOM 710 C C . VAL A 1 90 ? 5.293 8.254 -14.363 1.00 97.06 90 VAL A C 1
ATOM 712 O O . VAL A 1 90 ? 5.333 9.359 -13.831 1.00 97.06 90 VAL A O 1
ATOM 715 N N . GLN A 1 91 ? 5.979 7.990 -15.474 1.00 97.00 91 GLN A N 1
ATOM 716 C CA . GLN A 1 91 ? 6.893 8.950 -16.089 1.00 97.00 91 GLN A CA 1
ATOM 717 C C . GLN A 1 91 ? 6.199 10.260 -16.473 1.00 97.00 91 GLN A C 1
ATOM 719 O O . GLN A 1 91 ? 6.734 11.337 -16.205 1.00 97.00 91 GLN A O 1
ATOM 724 N N . ARG A 1 92 ? 5.009 10.187 -17.081 1.00 96.94 92 ARG A N 1
ATOM 725 C CA . ARG A 1 92 ? 4.262 11.380 -17.504 1.00 96.94 92 ARG A CA 1
ATOM 726 C C . ARG A 1 92 ? 3.720 12.186 -16.324 1.00 96.94 92 ARG A C 1
ATOM 728 O O . ARG A 1 92 ? 3.778 13.411 -16.364 1.00 96.94 92 ARG A O 1
ATOM 735 N N . ASN A 1 93 ? 3.217 11.512 -15.290 1.00 96.25 93 ASN A N 1
ATOM 736 C CA . ASN A 1 93 ? 2.438 12.161 -14.232 1.00 96.25 93 ASN A CA 1
ATOM 737 C C . ASN A 1 93 ? 3.236 12.418 -12.941 1.00 96.25 93 ASN A C 1
ATOM 739 O O . ASN A 1 93 ? 2.791 13.197 -12.102 1.00 96.25 93 ASN A O 1
ATOM 743 N N . TYR A 1 94 ? 4.413 11.803 -12.776 1.00 95.94 94 TYR A N 1
ATOM 744 C CA . TYR A 1 94 ? 5.186 11.818 -11.527 1.00 95.94 94 TYR A CA 1
ATOM 745 C C . TYR A 1 94 ? 6.650 12.232 -11.740 1.00 95.94 94 TYR A C 1
ATOM 747 O O . TYR A 1 94 ? 7.586 11.586 -11.272 1.00 95.94 94 TYR A O 1
ATOM 755 N N . GLY A 1 95 ? 6.861 13.348 -12.444 1.00 89.38 95 GLY A N 1
ATOM 756 C CA . GLY A 1 95 ? 8.164 14.027 -12.478 1.00 89.38 95 GLY A CA 1
ATOM 757 C C . GLY A 1 95 ? 9.208 13.407 -13.407 1.00 89.38 95 GLY A C 1
ATOM 758 O O . GLY A 1 95 ? 10.401 13.594 -13.184 1.00 89.38 95 GLY A O 1
ATOM 759 N N . GLY A 1 96 ? 8.793 12.669 -14.441 1.00 93.88 96 GLY A N 1
ATOM 760 C CA . GLY A 1 96 ? 9.700 12.138 -15.465 1.00 93.88 96 GLY A CA 1
ATOM 761 C C . GLY A 1 96 ? 10.420 10.841 -15.086 1.00 93.88 96 GLY A C 1
ATOM 762 O O . GLY A 1 96 ? 11.115 10.265 -15.926 1.00 93.88 96 GLY A O 1
ATOM 763 N N . PHE A 1 97 ? 10.246 10.351 -13.856 1.00 93.56 97 PHE A N 1
ATOM 764 C CA . PHE A 1 97 ? 10.842 9.097 -13.409 1.00 93.56 97 PHE A CA 1
ATOM 765 C C . PHE A 1 97 ? 10.102 7.892 -13.998 1.00 93.56 97 PHE A C 1
ATOM 767 O O . PHE A 1 97 ? 8.885 7.775 -13.867 1.00 93.56 97 PHE A O 1
ATOM 774 N N . ARG A 1 98 ? 10.843 6.967 -14.613 1.00 96.25 98 ARG A N 1
ATOM 775 C CA . ARG A 1 98 ? 10.294 5.723 -15.159 1.00 96.25 98 ARG A CA 1
ATOM 776 C C . ARG A 1 98 ? 10.648 4.549 -14.237 1.00 96.25 98 ARG A C 1
ATOM 778 O O . ARG A 1 98 ? 11.820 4.171 -14.202 1.00 96.25 98 ARG A O 1
ATOM 785 N N . PRO A 1 99 ? 9.684 3.967 -13.504 1.00 95.50 99 PRO A N 1
ATOM 786 C CA . PRO A 1 99 ? 9.955 2.835 -12.630 1.00 95.50 99 PRO A CA 1
ATOM 787 C C . PRO A 1 99 ? 10.187 1.540 -13.425 1.00 95.50 99 PRO A C 1
ATOM 789 O O . PRO A 1 99 ? 9.722 1.419 -14.561 1.00 95.50 99 PRO A O 1
ATOM 792 N N . PRO A 1 100 ? 10.873 0.547 -12.831 1.00 91.50 100 PRO A N 1
ATOM 793 C CA . PRO A 1 100 ? 11.109 -0.754 -13.460 1.00 91.50 100 PRO A CA 1
ATOM 794 C C . PRO A 1 100 ? 9.874 -1.678 -13.464 1.00 91.50 100 PRO A C 1
ATOM 796 O O . PRO A 1 100 ? 9.925 -2.746 -14.066 1.00 91.50 100 PRO A O 1
ATOM 799 N N . GLY A 1 101 ? 8.779 -1.291 -12.805 1.00 93.12 101 GLY A N 1
ATOM 800 C CA . GLY A 1 101 ? 7.547 -2.072 -12.689 1.00 93.12 101 GLY A CA 1
ATOM 801 C C . GLY A 1 101 ? 6.461 -1.314 -11.916 1.00 93.12 101 GLY A C 1
ATOM 802 O O . GLY A 1 101 ? 6.583 -0.093 -11.765 1.00 93.12 101 GLY A O 1
ATOM 803 N N . PRO A 1 102 ? 5.421 -2.014 -11.423 1.00 96.31 102 PRO A N 1
ATOM 804 C CA . PRO A 1 102 ? 4.364 -1.410 -10.623 1.00 96.31 102 PRO A CA 1
ATOM 805 C C . PRO A 1 102 ? 4.885 -0.766 -9.339 1.00 96.31 102 PRO A C 1
ATOM 807 O O . PRO A 1 102 ? 5.732 -1.324 -8.638 1.00 96.31 102 PRO A O 1
ATOM 810 N N . VAL A 1 103 ? 4.365 0.415 -9.024 1.00 98.19 103 VAL A N 1
ATOM 811 C CA . VAL A 1 103 ? 4.804 1.231 -7.887 1.00 98.19 103 VAL A CA 1
ATOM 812 C C . VAL A 1 103 ? 3.622 1.852 -7.168 1.00 98.19 103 VAL A C 1
ATOM 814 O O . VAL A 1 103 ? 2.544 2.041 -7.735 1.00 98.19 103 VAL A O 1
ATOM 817 N N . PHE A 1 104 ? 3.855 2.266 -5.927 1.00 98.50 104 PHE A N 1
ATOM 818 C CA . PHE A 1 104 ? 3.026 3.310 -5.345 1.00 98.50 104 PHE A CA 1
ATOM 819 C C . PHE A 1 104 ? 3.555 4.684 -5.744 1.00 98.50 104 PHE A C 1
ATOM 821 O O . PHE A 1 104 ? 4.757 4.937 -5.657 1.00 98.50 104 PHE A O 1
ATOM 828 N N . ALA A 1 105 ? 2.662 5.583 -6.151 1.00 98.25 105 ALA A N 1
ATOM 829 C CA . ALA A 1 105 ? 3.026 6.908 -6.638 1.00 98.25 105 ALA A CA 1
ATOM 830 C C . ALA A 1 105 ? 2.167 7.992 -5.970 1.00 98.25 105 ALA A C 1
ATOM 832 O O . ALA A 1 105 ? 0.937 8.012 -6.078 1.00 98.25 105 ALA A O 1
ATOM 833 N N . CYS A 1 106 ? 2.816 8.897 -5.236 1.00 98.25 106 CYS A N 1
ATOM 834 C CA . CYS A 1 106 ? 2.157 9.997 -4.538 1.00 98.25 106 CYS A CA 1
ATOM 835 C C . CYS A 1 106 ? 2.076 11.238 -5.442 1.00 98.25 106 CYS A C 1
ATOM 837 O O . CYS A 1 106 ? 3.121 11.801 -5.781 1.00 98.25 106 CYS A O 1
ATOM 839 N N . PRO A 1 107 ? 0.871 11.722 -5.796 1.00 97.19 107 PRO A N 1
ATOM 840 C CA . PRO A 1 107 ? 0.722 12.818 -6.756 1.00 97.19 107 PRO A CA 1
ATOM 841 C C . PRO A 1 107 ? 1.093 14.193 -6.181 1.00 97.19 107 PRO A C 1
ATOM 843 O O . PRO A 1 107 ? 1.303 15.132 -6.936 1.00 97.19 107 PRO A O 1
ATOM 846 N N . CYS A 1 108 ? 1.187 14.332 -4.855 1.00 97.81 108 CYS A N 1
ATOM 847 C CA . CYS A 1 108 ? 1.395 15.636 -4.220 1.00 97.81 108 CYS A CA 1
ATOM 848 C C . CYS A 1 108 ? 2.823 16.172 -4.385 1.00 97.81 108 CYS A C 1
ATOM 850 O O . CYS A 1 108 ? 3.020 17.334 -4.716 1.00 97.81 108 CYS A O 1
ATOM 852 N N . HIS A 1 109 ? 3.822 15.325 -4.122 1.00 97.44 109 HIS A N 1
ATOM 853 C CA . HIS A 1 109 ? 5.243 15.705 -4.159 1.00 97.44 109 HIS A CA 1
ATOM 854 C C . HIS A 1 109 ? 6.095 14.644 -4.867 1.00 97.44 109 HIS A C 1
ATOM 856 O O . HIS A 1 109 ? 7.304 14.578 -4.670 1.00 97.44 109 HIS A O 1
ATOM 862 N N . LEU A 1 110 ? 5.446 13.801 -5.678 1.00 97.69 110 LEU A N 1
ATOM 863 C CA . LEU A 1 110 ? 6.082 12.878 -6.621 1.00 97.69 110 LEU A CA 1
ATOM 864 C C . LEU A 1 110 ? 6.988 11.830 -5.954 1.00 97.69 110 LEU A C 1
ATOM 866 O O . LEU A 1 110 ? 7.967 11.376 -6.539 1.00 97.69 110 LEU A O 1
ATOM 870 N N . SER A 1 111 ? 6.665 11.437 -4.715 1.00 98.44 111 SER A N 1
ATOM 871 C CA . SER A 1 111 ? 7.309 10.283 -4.080 1.00 98.44 111 SER A CA 1
ATOM 872 C C . SER A 1 111 ? 6.851 8.984 -4.730 1.00 98.44 111 SER A C 1
ATOM 874 O O . SER A 1 111 ? 5.649 8.791 -4.924 1.00 98.44 111 SER A O 1
ATOM 876 N N . ILE A 1 112 ? 7.803 8.105 -5.039 1.00 98.50 112 ILE A N 1
ATOM 877 C CA . ILE A 1 112 ? 7.560 6.816 -5.695 1.00 98.50 112 ILE A CA 1
ATOM 878 C C . ILE A 1 112 ? 8.184 5.705 -4.854 1.00 98.50 112 ILE A C 1
ATOM 880 O O . ILE A 1 112 ? 9.327 5.838 -4.404 1.00 98.50 112 ILE A O 1
ATOM 884 N N . TYR A 1 113 ? 7.437 4.619 -4.664 1.00 98.56 113 TYR A N 1
ATOM 885 C CA . TYR A 1 113 ? 7.804 3.496 -3.806 1.00 98.56 113 TYR A CA 1
ATOM 886 C C . TYR A 1 113 ? 7.819 2.184 -4.599 1.00 98.56 113 TYR A C 1
ATOM 888 O O . TYR A 1 113 ? 6.818 1.828 -5.223 1.00 98.56 113 TYR A O 1
ATOM 896 N N . ASP A 1 114 ? 8.943 1.468 -4.560 1.00 97.44 114 ASP A N 1
ATOM 897 C CA . ASP A 1 114 ? 9.126 0.179 -5.233 1.00 97.44 114 ASP A CA 1
ATOM 898 C C . ASP A 1 114 ? 8.633 -0.977 -4.365 1.00 97.44 114 ASP A C 1
ATOM 900 O O . ASP A 1 114 ? 9.211 -1.283 -3.319 1.00 97.44 114 ASP A O 1
ATOM 904 N N . LEU A 1 115 ? 7.587 -1.656 -4.825 1.00 95.56 115 LEU A N 1
ATOM 905 C CA . LEU A 1 115 ? 7.009 -2.794 -4.119 1.00 95.56 115 LEU A CA 1
ATOM 906 C C . LEU A 1 115 ? 7.860 -4.063 -4.213 1.00 95.56 115 LEU A C 1
ATOM 908 O O . LEU A 1 115 ? 7.721 -4.940 -3.367 1.00 95.56 115 LEU A O 1
ATOM 912 N N . ASN A 1 116 ? 8.787 -4.145 -5.173 1.00 94.75 116 ASN A N 1
ATOM 913 C CA . ASN A 1 116 ? 9.758 -5.242 -5.233 1.00 94.75 116 ASN A CA 1
ATOM 914 C C . ASN A 1 116 ? 10.816 -5.149 -4.123 1.00 94.75 116 ASN A C 1
ATOM 916 O O . ASN A 1 116 ? 11.549 -6.103 -3.880 1.00 94.75 116 ASN A O 1
ATOM 920 N N . GLN A 1 117 ? 10.919 -3.990 -3.466 1.00 94.75 117 GLN A N 1
ATOM 921 C CA . GLN A 1 117 ? 11.890 -3.695 -2.414 1.00 94.75 117 GLN A CA 1
ATOM 922 C C . GLN A 1 117 ? 11.179 -3.190 -1.149 1.00 94.75 117 GLN A C 1
ATOM 924 O O . GLN A 1 117 ? 11.576 -2.175 -0.582 1.00 94.75 117 GLN A O 1
ATOM 92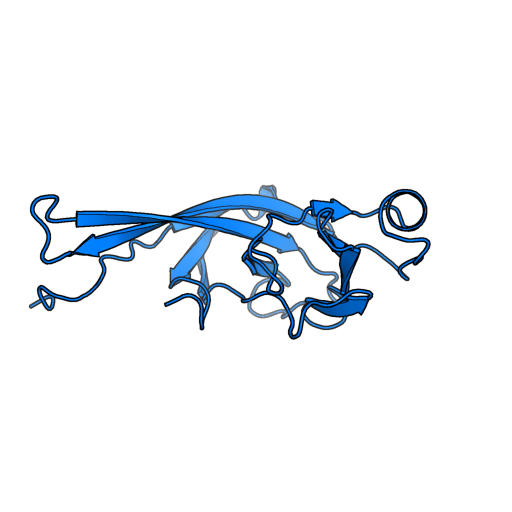9 N N . ASP A 1 118 ? 10.100 -3.863 -0.737 1.00 94.00 118 ASP A N 1
ATOM 930 C CA . ASP A 1 118 ? 9.357 -3.566 0.502 1.00 94.00 118 ASP A CA 1
ATOM 931 C C . ASP A 1 118 ? 8.899 -2.092 0.619 1.00 94.00 118 ASP A C 1
ATOM 933 O O . ASP A 1 118 ? 8.958 -1.459 1.672 1.00 94.00 118 ASP A O 1
ATOM 937 N N . GLY A 1 119 ? 8.490 -1.489 -0.503 1.00 96.06 119 GLY A N 1
ATOM 938 C CA . GLY A 1 119 ? 8.035 -0.096 -0.548 1.00 96.06 119 GLY A CA 1
ATOM 939 C C . GLY A 1 119 ? 9.161 0.940 -0.459 1.00 96.06 119 GLY A C 1
ATOM 940 O O . GLY A 1 119 ? 8.905 2.096 -0.105 1.00 96.06 119 GLY A O 1
ATOM 941 N N . LYS A 1 120 ? 10.409 0.564 -0.770 1.00 97.62 120 LYS A N 1
ATOM 942 C CA . LYS A 1 120 ? 11.562 1.476 -0.801 1.00 97.62 120 LYS A CA 1
ATOM 943 C C . LYS A 1 120 ? 11.268 2.736 -1.613 1.00 97.62 120 LYS A C 1
ATOM 945 O O . LYS A 1 120 ? 10.806 2.660 -2.748 1.00 97.62 120 LYS A O 1
ATOM 950 N N . VAL A 1 121 ? 11.622 3.895 -1.059 1.00 98.38 121 VAL A N 1
ATOM 951 C CA . VAL A 1 121 ? 11.557 5.175 -1.775 1.00 98.38 121 VAL A CA 1
ATOM 952 C C . VAL A 1 121 ? 12.607 5.182 -2.885 1.00 98.38 121 VAL A C 1
ATOM 954 O O . VAL A 1 121 ? 13.802 5.069 -2.612 1.00 98.38 121 VAL A O 1
ATOM 957 N N . ILE A 1 122 ? 12.164 5.311 -4.132 1.00 97.56 122 ILE A N 1
ATOM 958 C CA . ILE A 1 122 ? 13.039 5.357 -5.316 1.00 97.56 122 ILE A CA 1
ATOM 959 C C . ILE A 1 122 ? 13.017 6.718 -6.024 1.00 97.56 122 ILE A C 1
ATOM 961 O O . ILE A 1 122 ? 13.850 6.970 -6.889 1.00 97.56 122 ILE A O 1
ATOM 965 N N . SER A 1 123 ? 12.091 7.603 -5.646 1.00 97.38 123 SER A N 1
ATOM 966 C CA . SER A 1 123 ? 12.028 8.994 -6.103 1.00 97.38 123 SER A CA 1
ATOM 967 C C . SER A 1 123 ? 11.251 9.860 -5.105 1.00 97.38 123 SER A C 1
ATOM 969 O O . SER A 1 123 ? 10.434 9.344 -4.339 1.00 97.38 123 SER A O 1
ATOM 971 N N . GLY A 1 124 ? 11.471 11.175 -5.160 1.00 96.88 124 GLY A N 1
ATOM 972 C CA . GLY A 1 124 ? 10.769 12.193 -4.376 1.00 96.88 124 GLY A CA 1
ATOM 973 C C . GLY A 1 124 ? 11.233 12.336 -2.915 1.00 96.88 124 GLY A C 1
ATOM 974 O O . GLY A 1 124 ? 12.204 11.707 -2.502 1.00 96.88 124 GLY A O 1
ATOM 975 N N . PRO A 1 125 ? 10.565 13.204 -2.128 1.00 97.94 125 PRO A N 1
ATOM 976 C CA . PRO A 1 125 ? 11.060 13.666 -0.825 1.00 97.94 125 PRO A CA 1
ATOM 977 C C . PRO A 1 125 ? 10.653 12.806 0.383 1.00 97.94 125 PRO A C 1
ATOM 979 O O . PRO A 1 125 ? 11.001 13.153 1.510 1.00 97.94 125 PRO A O 1
ATOM 982 N N . ALA A 1 126 ? 9.878 11.730 0.205 1.00 98.19 126 ALA A N 1
ATOM 983 C CA . ALA A 1 126 ? 9.467 10.898 1.333 1.00 98.19 126 ALA A CA 1
ATOM 984 C C . ALA A 1 126 ? 10.696 10.313 2.062 1.00 98.19 126 ALA A C 1
ATOM 986 O O . ALA A 1 126 ? 11.546 9.701 1.420 1.00 98.19 126 ALA A O 1
ATOM 987 N N . PRO A 1 127 ? 10.795 10.443 3.397 1.00 97.25 127 PRO A N 1
ATOM 988 C CA . PRO A 1 127 ? 12.008 10.071 4.128 1.00 97.25 127 PRO A CA 1
ATOM 989 C C . PRO A 1 127 ? 12.121 8.565 4.408 1.00 97.25 127 PRO A C 1
ATOM 991 O O . PRO A 1 127 ? 13.137 8.109 4.926 1.00 97.25 127 PRO A O 1
ATOM 994 N N . ARG A 1 128 ? 11.064 7.793 4.131 1.00 97.00 128 ARG A N 1
ATOM 995 C CA . ARG A 1 128 ? 10.958 6.364 4.452 1.00 97.00 128 ARG A CA 1
ATOM 996 C C . ARG A 1 128 ? 9.898 5.658 3.589 1.00 97.00 128 ARG A C 1
ATOM 998 O O . ARG A 1 128 ? 9.047 6.346 3.012 1.00 97.00 128 ARG A O 1
ATOM 1005 N N . PRO A 1 129 ? 9.897 4.313 3.560 1.00 97.62 129 PRO A N 1
ATOM 1006 C CA . PRO A 1 129 ? 8.805 3.510 3.010 1.00 97.62 129 PRO A CA 1
ATOM 1007 C C . PRO A 1 129 ? 7.445 3.753 3.695 1.00 97.62 129 PRO A C 1
ATOM 1009 O O . PRO A 1 129 ? 7.401 4.216 4.848 1.00 97.62 129 PRO A O 1
ATOM 1012 N N . PRO A 1 130 ? 6.323 3.432 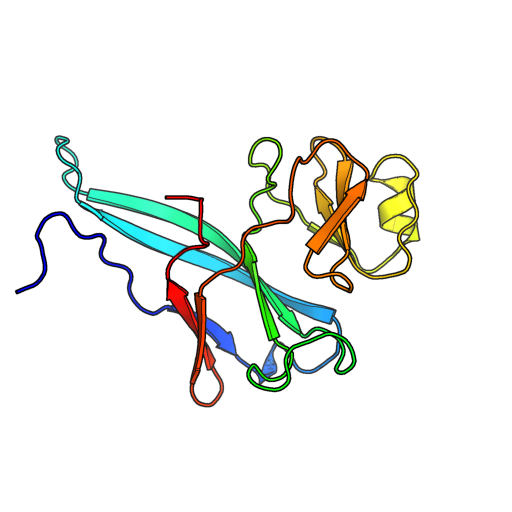3.017 1.00 97.31 130 PRO A N 1
ATOM 1013 C CA . PRO A 1 130 ? 5.002 3.387 3.635 1.00 97.31 130 PRO A CA 1
ATOM 1014 C C . PRO A 1 130 ? 4.975 2.394 4.797 1.00 97.31 130 PRO A C 1
ATOM 1016 O O . PRO A 1 130 ? 5.666 1.379 4.779 1.00 97.31 130 PRO A O 1
ATOM 1019 N N . TYR A 1 131 ? 4.164 2.675 5.814 1.00 96.62 131 TYR A N 1
ATOM 1020 C CA . TYR A 1 131 ? 3.988 1.722 6.907 1.00 96.62 131 TYR A CA 1
ATOM 1021 C C . TYR A 1 131 ? 3.128 0.539 6.473 1.00 96.62 131 TYR A C 1
ATOM 1023 O O . TYR A 1 131 ? 2.225 0.703 5.652 1.00 96.62 131 TYR A O 1
ATOM 1031 N N . LYS A 1 132 ? 3.370 -0.627 7.072 1.00 96.25 132 LYS A N 1
ATOM 1032 C CA . LYS A 1 132 ? 2.582 -1.845 6.861 1.00 96.25 132 LYS A CA 1
ATOM 1033 C C . LYS A 1 132 ? 1.659 -2.100 8.043 1.00 96.25 132 LYS A C 1
ATOM 1035 O O . LYS A 1 132 ? 2.017 -1.778 9.175 1.00 96.25 132 LYS A O 1
ATOM 1040 N N . PHE A 1 133 ? 0.479 -2.636 7.766 1.00 96.38 133 PHE A N 1
ATOM 1041 C CA . PHE A 1 133 ? -0.453 -3.114 8.783 1.00 96.38 133 PHE A CA 1
ATOM 1042 C C . PHE A 1 133 ? 0.010 -4.467 9.323 1.00 96.38 133 PHE A C 1
ATOM 1044 O O . PHE A 1 133 ? 0.563 -5.273 8.577 1.00 96.38 133 PHE A O 1
ATOM 1051 N N . GLU A 1 134 ? -0.281 -4.753 10.592 1.00 95.19 134 GLU A N 1
ATOM 1052 C CA . GLU A 1 134 ? -0.242 -6.138 11.062 1.00 95.19 134 GLU A CA 1
ATOM 1053 C C . GLU A 1 134 ? -1.502 -6.850 10.577 1.00 95.19 134 GLU A C 1
ATOM 1055 O O . GLU A 1 134 ? -2.620 -6.346 10.736 1.00 95.19 134 GLU A O 1
ATOM 1060 N N . PHE A 1 135 ? -1.330 -8.019 9.973 1.00 97.38 135 PHE A N 1
ATOM 1061 C CA . PHE A 1 135 ? -2.435 -8.791 9.434 1.00 97.38 135 PHE A CA 1
ATOM 1062 C C . PHE A 1 135 ? -2.154 -10.289 9.515 1.00 97.38 135 PHE A C 1
ATOM 1064 O O . PHE A 1 135 ? -1.032 -10.731 9.761 1.00 97.38 135 PHE A O 1
ATOM 1071 N N . LYS A 1 136 ? -3.202 -11.072 9.282 1.00 97.44 136 LYS A N 1
ATOM 1072 C CA . LYS A 1 136 ? -3.135 -12.520 9.109 1.00 97.44 136 LYS A CA 1
ATOM 1073 C C . LYS A 1 136 ? -4.040 -12.951 7.962 1.00 97.44 136 LYS A C 1
ATOM 1075 O O . LYS A 1 136 ? -4.989 -12.246 7.614 1.00 97.44 136 LYS A O 1
ATOM 1080 N N . ILE A 1 137 ? -3.782 -14.140 7.432 1.00 97.94 137 ILE A N 1
ATOM 1081 C CA . ILE A 1 137 ? -4.740 -14.837 6.577 1.00 97.94 137 ILE A CA 1
ATOM 1082 C C . ILE A 1 137 ? -5.590 -15.765 7.449 1.00 97.94 137 ILE A C 1
ATOM 1084 O O . ILE A 1 137 ? -5.052 -16.527 8.253 1.00 97.94 137 ILE A O 1
ATOM 1088 N N . ASP A 1 138 ? -6.911 -15.679 7.315 1.00 97.50 138 ASP A N 1
ATOM 1089 C CA . ASP A 1 138 ? -7.884 -16.492 8.049 1.00 97.50 138 ASP A CA 1
ATOM 1090 C C . ASP A 1 138 ? -8.881 -17.105 7.059 1.00 97.50 138 ASP A C 1
ATOM 1092 O O . ASP A 1 138 ? -9.791 -16.435 6.568 1.00 97.50 138 ASP A O 1
ATOM 1096 N N . GLY A 1 139 ? -8.655 -18.367 6.684 1.00 96.62 139 GLY A N 1
ATOM 1097 C CA . GLY A 1 139 ? -9.392 -19.005 5.593 1.00 96.62 139 GLY A CA 1
ATOM 1098 C C . GLY A 1 139 ? -9.180 -18.273 4.265 1.00 96.62 139 GLY A C 1
ATOM 1099 O O . GLY A 1 139 ? -8.064 -18.240 3.750 1.00 96.62 139 GLY A O 1
ATOM 1100 N N . ASP A 1 140 ? -10.252 -17.693 3.717 1.00 97.06 140 ASP A N 1
ATOM 1101 C CA . ASP A 1 140 ? -10.207 -16.896 2.483 1.00 97.06 140 ASP A CA 1
ATOM 1102 C C . ASP A 1 140 ? -9.908 -15.408 2.705 1.00 97.06 140 ASP A C 1
ATOM 1104 O O . ASP A 1 140 ? -9.855 -14.646 1.741 1.00 97.06 140 ASP A O 1
ATOM 1108 N N . SER A 1 141 ? -9.789 -14.972 3.959 1.00 98.31 141 SER A N 1
ATOM 1109 C CA . SER A 1 141 ? -9.856 -13.560 4.316 1.00 98.31 141 SER A CA 1
ATOM 1110 C C . SER A 1 141 ? -8.486 -13.016 4.702 1.00 98.31 141 SER A C 1
ATOM 1112 O O . SER A 1 141 ? -7.754 -13.620 5.488 1.00 98.31 141 SER A O 1
ATOM 1114 N N . VAL A 1 142 ? -8.164 -11.824 4.200 1.00 98.44 142 VAL A N 1
ATOM 1115 C CA . VAL A 1 142 ? -7.054 -10.999 4.686 1.00 98.44 142 VAL A CA 1
ATOM 1116 C C . VAL A 1 142 ? -7.588 -10.148 5.834 1.00 98.44 142 VAL A C 1
ATOM 1118 O O . VAL A 1 142 ? -8.458 -9.297 5.632 1.00 98.44 142 VAL A O 1
ATOM 1121 N N . VAL A 1 143 ? -7.092 -10.388 7.047 1.00 98.19 143 VAL A N 1
ATOM 1122 C CA . VAL A 1 143 ? -7.601 -9.769 8.276 1.00 98.19 143 VAL A CA 1
ATOM 1123 C C . VAL A 1 143 ? -6.528 -8.893 8.902 1.00 98.19 143 VAL A C 1
ATOM 1125 O O . VAL A 1 143 ? -5.528 -9.406 9.399 1.00 98.19 143 VAL A O 1
ATOM 1128 N N . VAL A 1 144 ? -6.751 -7.580 8.929 1.00 97.19 144 VAL A N 1
ATOM 1129 C CA . VAL A 1 144 ? -5.893 -6.638 9.660 1.00 97.19 144 VAL A CA 1
ATOM 1130 C C . VAL A 1 144 ? -6.191 -6.734 11.153 1.00 97.19 144 VAL A C 1
ATOM 1132 O O . VAL A 1 144 ? -7.353 -6.668 11.561 1.00 97.19 144 VAL A O 1
ATOM 1135 N N . THR A 1 145 ? -5.139 -6.884 11.959 1.00 94.12 145 THR A N 1
ATOM 1136 C CA . THR A 1 145 ? -5.201 -7.078 13.417 1.00 94.12 145 THR A CA 1
ATOM 1137 C C . THR A 1 145 ? -4.692 -5.874 14.207 1.00 94.12 145 THR A C 1
ATOM 1139 O O . THR A 1 145 ? -5.033 -5.735 15.380 1.00 94.12 145 THR A O 1
ATOM 1142 N N . ALA A 1 146 ? -3.904 -4.993 13.584 1.00 91.44 146 ALA A N 1
ATOM 1143 C CA . ALA A 1 146 ? -3.421 -3.761 14.204 1.00 91.44 146 ALA A CA 1
ATOM 1144 C C . ALA A 1 146 ? -3.215 -2.645 13.161 1.00 91.44 146 ALA A C 1
ATOM 1146 O O . ALA A 1 146 ? -2.984 -2.945 11.984 1.00 91.44 146 ALA A O 1
ATOM 1147 N N . PRO A 1 147 ? -3.282 -1.357 13.561 1.00 89.06 147 PRO A N 1
ATOM 1148 C CA . PRO A 1 147 ? -2.914 -0.246 12.686 1.00 89.06 147 PRO A CA 1
ATOM 1149 C C . PRO A 1 147 ? -1.447 -0.346 12.230 1.00 89.06 147 PRO A C 1
ATOM 1151 O O . PRO A 1 147 ? -0.655 -1.078 12.826 1.00 89.06 147 PRO A O 1
ATOM 1154 N N . PRO A 1 148 ? -1.041 0.425 11.208 1.00 86.56 148 PRO A N 1
ATOM 1155 C CA . PRO A 1 148 ? 0.335 0.426 10.750 1.00 86.56 148 PRO A CA 1
ATOM 1156 C C . PRO A 1 148 ? 1.279 0.963 11.827 1.00 86.56 148 PRO A C 1
ATOM 1158 O O . PRO A 1 148 ? 1.025 2.024 12.408 1.00 86.56 148 PRO A O 1
ATOM 1161 N N . GLY A 1 149 ? 2.382 0.253 12.069 1.00 72.50 149 GLY A N 1
ATOM 1162 C CA . GLY A 1 149 ? 3.372 0.654 13.069 1.00 72.50 149 GLY A CA 1
ATOM 1163 C C . GLY A 1 149 ? 3.913 2.057 12.781 1.00 72.50 149 GLY A C 1
ATOM 1164 O O . GLY A 1 149 ? 4.350 2.322 11.670 1.00 72.50 149 GLY A O 1
ATOM 1165 N N . GLY A 1 150 ? 3.872 2.964 13.762 1.00 63.28 150 GLY A N 1
ATOM 1166 C CA . GLY A 1 150 ? 4.419 4.324 13.644 1.00 63.28 150 GLY A CA 1
ATOM 1167 C C . GLY A 1 150 ? 3.461 5.416 13.137 1.00 63.28 150 GLY A C 1
ATOM 1168 O O . GLY A 1 150 ? 3.927 6.525 12.866 1.00 63.28 150 GLY A O 1
ATOM 1169 N N . LEU A 1 151 ? 2.157 5.127 13.002 1.00 61.44 151 LEU A N 1
ATOM 1170 C CA . LEU A 1 151 ? 1.079 6.134 12.854 1.00 61.44 151 LEU A CA 1
ATOM 1171 C C . LEU A 1 151 ? 0.303 6.400 14.158 1.00 61.44 151 LEU A C 1
ATOM 1173 O O . LEU A 1 151 ? -0.695 7.119 14.122 1.00 61.44 151 LEU A O 1
ATOM 1177 N N . ALA A 1 152 ? 0.730 5.789 15.266 1.00 43.47 152 ALA A N 1
ATOM 1178 C CA . ALA A 1 152 ? 0.156 5.984 16.596 1.00 43.47 152 ALA A CA 1
ATOM 1179 C C . ALA A 1 152 ? 0.690 7.258 17.261 1.00 43.47 152 ALA A C 1
ATOM 1181 O O . ALA A 1 152 ? 1.901 7.536 17.095 1.00 43.47 152 ALA A O 1
#

pLDDT: mean 92.72, std 9.84, range [43.47, 98.62]

Sequence (152 aa):
FQDPDKANVPNQVVAHLGELQSPWDVKAFIFRQVNVEYTPRGQQTVEIPGFAVRLPDAVGPAETQHIEVFSRICPHLGCIFNFETEPDVVQRNYGGFRPPGPVFACPCHLSIYDLNQDGKVISGPAPRPPYKFEFKIDGDSVVVTAPPGGLA

Foldseek 3Di:
DDDLQDKDQDKDFQDFVVQAPDAFRKGKGWGWIWGQDPDPVRIDIDIWIKIWHQHPPVQADVQQVRIFMFTQQQQPHGAGWDWDFAQVCLCVQQPNDRDPGIWTFGNPFRFIFDVSVVRATPDGDRPGGTFTFDWHDDPRTTIGDGDGPPPD

Radius of gyration: 16.49 Å; chains: 1; bounding box: 30×35×51 Å